Protein AF-A0A0X3PCH9-F1 (afdb_monomer_lite)

pLDDT: mean 76.96, std 12.87, range [32.94, 91.12]

Organism: Schistocephalus solidus (NCBI:txid70667)

Secondary structure (DSSP, 8-state):
-----S-HHHHHHHHHHHH-SSSHHHHHIIIIIHHHHHTTS-GGGS-HHHHHHHHHH-GGGGSHHHHHHHHHHHHHHHS-GGGPPP-SS-SS-PPP-EEEEEEE-TTT--EEEEEEETTTTEEEEEEE----TT-----SSS---------

Radius of gyration: 20.19 Å; chains: 1; bounding box: 47×34×58 Å

Sequence (151 aa):
DNLPVDSEEEVVAAISCWVGPGTKEVNERLKLHAPTMLKEVRWLQTSAQYRSGLAKSHEMFRSNDCARLLGEVEQWIKIEDEEKPPCPFNRRRRPPSTLFVFGMDRNSKKWSVLGFDRNLQAEEWIADMEDRGLASYSVVGGELSDIYAPL

Structure (mmCIF, N/CA/C/O backbone):
data_AF-A0A0X3PCH9-F1
#
_entry.id   AF-A0A0X3PCH9-F1
#
loop_
_atom_site.group_PDB
_atom_site.id
_atom_site.type_symbol
_atom_site.label_atom_id
_atom_site.label_alt_id
_atom_site.label_comp_id
_atom_site.label_asym_id
_atom_site.label_entity_id
_atom_site.label_seq_id
_atom_site.pdbx_PDB_ins_code
_atom_site.Cartn_x
_atom_site.Cartn_y
_atom_site.Cartn_z
_atom_site.occupancy
_atom_site.B_iso_or_equiv
_atom_site.auth_seq_id
_atom_site.auth_comp_id
_atom_site.auth_asym_id
_atom_site.auth_atom_id
_atom_site.pdbx_PDB_model_num
ATOM 1 N N . ASP A 1 1 ? -11.750 -2.689 -9.257 1.00 49.66 1 ASP A N 1
ATOM 2 C CA . ASP A 1 1 ? -11.450 -2.907 -7.830 1.00 49.66 1 ASP A CA 1
ATOM 3 C C . ASP A 1 1 ? -11.510 -4.351 -7.359 1.00 49.66 1 ASP A C 1
ATOM 5 O O . ASP A 1 1 ? -10.887 -4.635 -6.351 1.00 49.66 1 ASP A O 1
ATOM 9 N N . ASN A 1 2 ? -12.109 -5.283 -8.107 1.00 56.38 2 ASN A N 1
ATOM 10 C CA . ASN A 1 2 ? -12.108 -6.710 -7.753 1.00 56.38 2 ASN A CA 1
ATOM 11 C C . ASN A 1 2 ? -10.977 -7.475 -8.457 1.00 56.38 2 ASN A C 1
ATOM 13 O O . ASN A 1 2 ? -11.233 -8.491 -9.098 1.00 56.38 2 ASN A O 1
ATOM 17 N N . LEU A 1 3 ? -9.746 -6.948 -8.433 1.00 58.28 3 LEU A N 1
ATOM 18 C CA . LEU A 1 3 ? -8.614 -7.763 -8.881 1.00 58.28 3 LEU A CA 1
ATOM 19 C C . LEU A 1 3 ? -8.346 -8.802 -7.780 1.00 58.28 3 LEU A C 1
ATOM 21 O O . LEU A 1 3 ? -8.100 -8.384 -6.649 1.00 58.28 3 LEU A O 1
ATOM 25 N N . PRO A 1 4 ? -8.410 -10.112 -8.073 1.00 62.78 4 PRO A N 1
ATOM 26 C CA . PRO A 1 4 ? -8.038 -11.142 -7.115 1.00 62.78 4 PRO A CA 1
ATOM 27 C C . PRO A 1 4 ? -6.511 -11.150 -7.010 1.00 62.78 4 PRO A C 1
ATOM 29 O O . PRO A 1 4 ? -5.831 -11.796 -7.802 1.00 62.78 4 PRO A O 1
ATOM 32 N N . VAL A 1 5 ? -5.982 -10.332 -6.106 1.00 65.25 5 VAL A N 1
ATOM 33 C CA . VAL A 1 5 ? -4.558 -10.276 -5.765 1.00 65.25 5 VAL A CA 1
ATOM 34 C C . VAL A 1 5 ? -4.427 -10.508 -4.271 1.00 65.25 5 VAL A C 1
ATOM 36 O O . VAL A 1 5 ? -5.172 -9.918 -3.485 1.00 65.25 5 VAL A O 1
ATOM 39 N N . ASP A 1 6 ? -3.486 -11.361 -3.885 1.00 71.12 6 ASP A N 1
ATOM 40 C CA . ASP A 1 6 ? -3.307 -11.763 -2.490 1.00 71.12 6 ASP A CA 1
ATOM 41 C C . ASP A 1 6 ? -2.548 -10.688 -1.694 1.00 71.12 6 ASP A C 1
ATOM 43 O O . ASP A 1 6 ? -2.610 -10.640 -0.463 1.00 71.12 6 ASP A O 1
ATOM 47 N N . SER A 1 7 ? -1.846 -9.781 -2.388 1.00 79.31 7 SER A N 1
ATOM 48 C CA . SER A 1 7 ? -1.155 -8.644 -1.775 1.00 79.31 7 SER A CA 1
ATOM 49 C C . SER A 1 7 ? -0.877 -7.493 -2.751 1.00 79.31 7 SER A C 1
ATOM 51 O O . SER A 1 7 ? -0.881 -7.645 -3.972 1.00 79.31 7 SER A O 1
ATOM 53 N N . GLU A 1 8 ? -0.544 -6.320 -2.209 1.00 85.75 8 GLU A N 1
ATOM 54 C CA . GLU A 1 8 ? -0.064 -5.183 -3.011 1.00 85.75 8 GLU A CA 1
ATOM 55 C C . GLU A 1 8 ? 1.338 -5.429 -3.600 1.00 85.75 8 GLU A C 1
ATOM 57 O O . GLU A 1 8 ? 1.706 -4.817 -4.602 1.00 85.75 8 GLU A O 1
ATOM 62 N N . GLU A 1 9 ? 2.109 -6.370 -3.046 1.00 88.81 9 GLU A N 1
ATOM 63 C CA . GLU A 1 9 ? 3.386 -6.812 -3.622 1.00 88.81 9 GLU A CA 1
ATOM 64 C C . GLU A 1 9 ? 3.166 -7.553 -4.958 1.00 88.81 9 GLU A C 1
ATOM 66 O O . GLU A 1 9 ? 3.940 -7.381 -5.904 1.00 88.81 9 GLU A O 1
ATOM 71 N N . GLU A 1 10 ? 2.060 -8.293 -5.099 1.00 84.81 10 GLU A N 1
ATOM 72 C CA . GLU A 1 10 ? 1.666 -8.909 -6.374 1.00 84.81 10 GLU A CA 1
ATOM 73 C C . GLU A 1 10 ? 1.213 -7.880 -7.408 1.00 84.81 10 GLU A C 1
ATOM 75 O O . GLU A 1 10 ? 1.493 -8.035 -8.596 1.00 84.81 10 GLU A O 1
ATOM 80 N N . VAL A 1 11 ? 0.576 -6.787 -6.977 1.00 87.19 11 VAL A N 1
ATOM 81 C CA . VAL A 1 11 ? 0.235 -5.670 -7.872 1.00 87.19 11 VAL A CA 1
ATOM 82 C C . VAL A 1 11 ? 1.509 -5.074 -8.473 1.00 87.19 11 VAL A C 1
ATOM 84 O O . VAL A 1 11 ? 1.576 -4.843 -9.682 1.00 87.19 11 VAL A O 1
ATOM 87 N N . VAL A 1 12 ? 2.550 -4.876 -7.658 1.00 88.94 12 VAL A N 1
ATOM 88 C CA . VAL A 1 12 ? 3.856 -4.399 -8.139 1.00 88.94 12 VAL A CA 1
ATOM 89 C C . VAL A 1 12 ? 4.503 -5.414 -9.087 1.00 88.94 12 VAL A C 1
ATOM 91 O O . VAL A 1 12 ? 5.023 -5.023 -10.136 1.00 88.94 12 VAL A O 1
ATOM 94 N N . ALA A 1 13 ? 4.430 -6.709 -8.771 1.00 86.88 13 ALA A N 1
ATOM 95 C CA . ALA A 1 13 ? 4.928 -7.770 -9.645 1.00 86.88 13 ALA A CA 1
ATOM 96 C C . ALA A 1 13 ? 4.188 -7.810 -10.996 1.00 86.88 13 ALA A C 1
ATOM 98 O O . ALA A 1 13 ? 4.819 -7.963 -12.042 1.00 86.88 13 ALA A O 1
ATOM 99 N N . ALA A 1 14 ? 2.872 -7.599 -11.000 1.00 87.62 14 ALA A N 1
ATOM 100 C CA . ALA A 1 14 ? 2.062 -7.540 -12.211 1.00 87.62 14 ALA A CA 1
ATOM 101 C C . ALA A 1 14 ? 2.414 -6.322 -13.078 1.00 87.62 14 ALA A C 1
ATOM 103 O O . ALA A 1 14 ? 2.564 -6.460 -14.294 1.00 87.62 14 ALA A O 1
ATOM 104 N N . ILE A 1 15 ? 2.617 -5.147 -12.464 1.00 87.94 15 ILE A N 1
ATOM 105 C CA . ILE A 1 15 ? 3.105 -3.945 -13.163 1.00 87.94 15 ILE A CA 1
ATOM 106 C C . ILE A 1 15 ? 4.470 -4.232 -13.799 1.00 87.94 15 ILE A C 1
ATOM 108 O O . ILE A 1 15 ? 4.670 -3.944 -14.978 1.00 87.94 15 ILE A O 1
ATOM 112 N N . SER A 1 16 ? 5.387 -4.847 -13.050 1.00 85.25 16 SER A N 1
ATOM 113 C CA . SER A 1 16 ? 6.705 -5.248 -13.550 1.00 85.25 16 SER A CA 1
ATOM 114 C C . SER A 1 16 ? 6.612 -6.193 -14.756 1.00 85.25 16 SER A C 1
ATOM 116 O O . SER A 1 16 ? 7.217 -5.934 -15.799 1.00 85.25 16 SER A O 1
ATOM 118 N N . CYS A 1 17 ? 5.788 -7.239 -14.661 1.00 84.94 17 CYS A N 1
ATOM 119 C CA . CYS A 1 17 ? 5.569 -8.181 -15.759 1.00 84.94 17 CYS A CA 1
ATOM 120 C C . CYS A 1 17 ? 4.968 -7.497 -16.996 1.00 84.94 17 CYS A C 1
ATOM 122 O O . CYS A 1 17 ? 5.359 -7.806 -18.120 1.00 84.94 17 CYS A O 1
ATOM 124 N N . TRP A 1 18 ? 4.044 -6.549 -16.801 1.00 85.81 18 TRP A N 1
ATOM 125 C CA . TRP A 1 18 ? 3.410 -5.792 -17.884 1.00 85.81 18 TRP A CA 1
ATOM 126 C C . TRP A 1 18 ? 4.378 -4.852 -18.615 1.00 85.81 18 TRP A C 1
ATOM 128 O O . TRP A 1 18 ? 4.285 -4.686 -19.840 1.00 85.81 18 TRP A O 1
ATOM 138 N N . VAL A 1 19 ? 5.311 -4.243 -17.875 1.00 83.69 19 VAL A N 1
ATOM 139 C CA . VAL A 1 19 ? 6.389 -3.436 -18.458 1.00 83.69 19 VAL A CA 1
ATOM 140 C C . VAL A 1 19 ? 7.243 -4.303 -19.384 1.00 83.69 19 VAL A C 1
ATOM 142 O O . VAL A 1 19 ? 7.519 -3.875 -20.503 1.00 83.69 19 VAL A O 1
ATOM 145 N N . GLY A 1 20 ? 7.560 -5.535 -18.970 1.00 73.44 20 GLY A N 1
ATOM 146 C CA . GLY A 1 20 ? 8.249 -6.535 -19.789 1.00 73.44 20 GLY A CA 1
ATOM 147 C C . GLY A 1 20 ? 9.729 -6.215 -20.073 1.00 73.44 20 GLY A C 1
ATOM 148 O O . GLY A 1 20 ? 10.226 -5.151 -19.701 1.00 73.44 20 GLY A O 1
ATOM 149 N N . PRO A 1 21 ? 10.473 -7.133 -20.719 1.00 67.94 21 PRO A N 1
ATOM 150 C CA . PRO A 1 21 ? 11.890 -6.944 -21.041 1.00 67.94 21 PRO A CA 1
ATOM 151 C C . PRO A 1 21 ? 12.133 -6.054 -22.283 1.00 67.94 21 PRO A C 1
ATOM 153 O O . PRO A 1 21 ? 11.362 -6.051 -23.239 1.00 67.94 21 PRO A O 1
ATOM 156 N N . GLY A 1 22 ? 13.242 -5.304 -22.255 1.00 62.78 22 GLY A N 1
ATOM 157 C CA . GLY A 1 22 ? 13.553 -4.089 -23.032 1.00 62.78 22 GLY A CA 1
ATOM 158 C C . GLY A 1 22 ? 13.420 -4.093 -24.562 1.00 62.78 22 GLY A C 1
ATOM 159 O O . GLY A 1 22 ? 14.418 -4.144 -25.279 1.00 62.78 22 GLY A O 1
ATOM 160 N N . THR A 1 23 ? 12.206 -3.860 -25.064 1.00 65.44 23 THR A N 1
ATOM 161 C CA . THR A 1 23 ? 11.943 -3.344 -26.423 1.00 65.44 23 THR A CA 1
ATOM 162 C C . THR A 1 23 ? 11.707 -1.820 -26.423 1.00 65.44 23 THR A C 1
ATOM 164 O O . THR A 1 23 ? 11.705 -1.162 -25.380 1.00 65.44 23 THR A O 1
ATOM 167 N N . LYS A 1 24 ? 11.501 -1.213 -27.602 1.00 62.78 24 LYS A N 1
ATOM 168 C CA . LYS A 1 24 ? 11.208 0.229 -27.728 1.00 62.78 24 LYS A CA 1
ATOM 169 C C . LYS A 1 24 ? 9.893 0.620 -27.027 1.00 62.78 24 LYS A C 1
ATOM 171 O O . LYS A 1 24 ? 9.853 1.650 -26.363 1.00 62.78 24 LYS A O 1
ATOM 176 N N . GLU A 1 25 ? 8.872 -0.235 -27.107 1.00 62.66 25 GLU A N 1
ATOM 177 C CA . GLU A 1 25 ? 7.581 -0.079 -26.414 1.00 62.66 25 GLU A CA 1
ATOM 178 C C . GLU A 1 25 ? 7.712 -0.244 -24.893 1.00 62.66 25 GLU A C 1
ATOM 180 O O . GLU A 1 25 ? 7.093 0.497 -24.131 1.00 62.66 25 GLU A O 1
ATOM 185 N N . VAL A 1 26 ? 8.576 -1.159 -24.434 1.00 65.69 26 VAL A N 1
ATOM 186 C CA . VAL A 1 26 ? 8.918 -1.290 -23.007 1.00 65.69 26 VAL A CA 1
ATOM 187 C C . VAL A 1 26 ? 9.491 0.011 -22.459 1.00 65.69 26 VAL A C 1
ATOM 189 O O . VAL A 1 26 ? 9.190 0.390 -21.333 1.00 65.69 26 VAL A O 1
ATOM 192 N N . ASN A 1 27 ? 10.26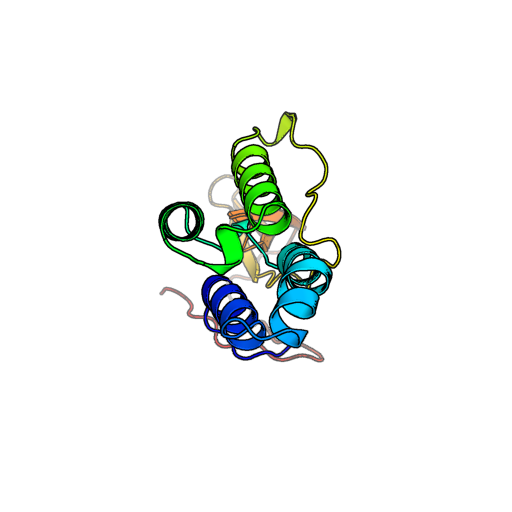5 0.745 -23.258 1.00 72.00 27 ASN A N 1
ATOM 193 C CA . ASN A 1 27 ? 10.850 2.014 -22.836 1.00 72.00 27 ASN A CA 1
ATOM 194 C C . ASN A 1 27 ? 9.778 3.096 -22.587 1.00 72.00 27 ASN A C 1
ATOM 196 O O . ASN A 1 27 ? 9.927 3.897 -21.669 1.00 72.00 27 ASN A O 1
ATOM 200 N N . GLU A 1 28 ? 8.677 3.105 -23.349 1.00 78.88 28 GLU A N 1
ATOM 201 C CA . GLU A 1 28 ? 7.536 4.003 -23.103 1.00 78.88 28 GLU A CA 1
ATOM 202 C C . GLU A 1 28 ? 6.706 3.559 -21.895 1.00 78.88 28 GLU A C 1
ATOM 204 O O . GLU A 1 28 ? 6.409 4.376 -21.019 1.00 78.88 28 GLU A O 1
ATOM 209 N N . ARG A 1 29 ? 6.393 2.259 -21.789 1.00 81.31 29 ARG A N 1
ATOM 210 C CA . ARG A 1 29 ? 5.690 1.690 -20.626 1.00 81.31 29 ARG A CA 1
ATOM 211 C C . ARG A 1 29 ? 6.442 1.956 -19.326 1.00 81.31 29 ARG A C 1
ATOM 213 O O . ARG A 1 29 ? 5.838 2.412 -18.359 1.00 81.31 29 ARG A O 1
ATOM 220 N N . LEU A 1 30 ? 7.755 1.741 -19.329 1.00 82.50 30 LEU A N 1
ATOM 221 C CA . LEU A 1 30 ? 8.638 1.970 -18.190 1.00 82.50 30 LEU A CA 1
ATOM 222 C C . LEU A 1 30 ? 8.757 3.455 -17.825 1.00 82.50 30 LEU A C 1
ATOM 224 O O . LEU A 1 30 ? 8.781 3.782 -16.644 1.00 82.50 30 LEU A O 1
ATOM 228 N N . LYS A 1 31 ? 8.843 4.361 -18.807 1.00 81.25 31 LYS A N 1
ATOM 229 C CA . LYS A 1 31 ? 9.048 5.795 -18.537 1.00 81.25 31 LYS A CA 1
ATOM 230 C C . LYS A 1 31 ? 7.768 6.536 -18.174 1.00 81.25 31 LYS A C 1
ATOM 232 O O . LYS A 1 31 ? 7.785 7.364 -17.272 1.00 81.25 31 LYS A O 1
ATOM 237 N N . LEU A 1 32 ? 6.672 6.278 -18.884 1.00 81.75 32 LEU A N 1
ATOM 238 C CA . LEU A 1 32 ? 5.451 7.076 -18.765 1.00 81.75 32 LEU A CA 1
ATOM 239 C C . LEU A 1 32 ? 4.415 6.416 -17.850 1.00 81.75 32 LEU A C 1
ATOM 241 O O . LEU A 1 32 ? 3.810 7.067 -16.993 1.00 81.75 32 LEU A O 1
ATOM 245 N N . HIS A 1 33 ? 4.200 5.115 -18.035 1.00 86.12 33 HIS A N 1
ATOM 246 C CA . HIS A 1 33 ? 3.074 4.420 -17.419 1.00 86.12 33 HIS A CA 1
ATOM 247 C C . HIS A 1 33 ? 3.430 3.809 -16.066 1.00 86.12 33 HIS A C 1
ATOM 249 O O . HIS A 1 33 ? 2.664 3.984 -15.121 1.00 86.12 33 HIS A O 1
ATOM 255 N N . ALA A 1 34 ? 4.599 3.179 -15.931 1.00 87.94 34 ALA A N 1
ATOM 256 C CA . ALA A 1 34 ? 4.999 2.517 -14.692 1.00 87.94 34 ALA A CA 1
ATOM 257 C C . ALA A 1 34 ? 5.034 3.474 -13.483 1.00 87.94 34 ALA A C 1
ATOM 259 O O . ALA A 1 34 ? 4.363 3.168 -12.497 1.00 87.94 34 ALA A O 1
ATOM 260 N N . PRO A 1 35 ? 5.658 4.674 -13.536 1.00 87.31 35 PRO A N 1
ATOM 261 C CA . PRO A 1 35 ? 5.628 5.604 -12.405 1.00 87.31 35 PRO A CA 1
ATOM 262 C C . PRO A 1 35 ? 4.207 6.056 -12.054 1.00 87.31 35 PRO A C 1
ATOM 264 O O . PRO A 1 35 ? 3.894 6.281 -10.890 1.00 87.31 35 PRO A O 1
ATOM 267 N N . THR A 1 36 ? 3.333 6.181 -13.054 1.00 87.44 36 THR A N 1
ATOM 268 C CA . THR A 1 36 ? 1.932 6.570 -12.854 1.00 87.44 36 THR A CA 1
ATOM 269 C C . THR A 1 36 ? 1.137 5.453 -12.177 1.00 87.44 36 THR A C 1
ATOM 271 O O . THR A 1 36 ? 0.411 5.722 -11.228 1.00 87.44 36 THR A O 1
ATOM 274 N N . MET A 1 37 ? 1.310 4.199 -12.603 1.00 88.31 37 MET A N 1
ATOM 275 C CA . MET A 1 37 ? 0.658 3.035 -11.990 1.00 88.31 37 MET A CA 1
ATOM 276 C C . MET A 1 37 ? 1.164 2.782 -10.565 1.00 88.31 37 MET A C 1
ATOM 278 O O . MET A 1 37 ? 0.372 2.496 -9.673 1.00 88.31 37 MET A O 1
ATOM 282 N N . LEU A 1 38 ? 2.465 2.969 -10.321 1.00 88.88 38 LEU A N 1
ATOM 283 C CA . LEU A 1 38 ? 3.076 2.838 -8.995 1.00 88.88 38 LEU A CA 1
ATOM 284 C C . LEU A 1 38 ? 2.556 3.878 -7.988 1.00 88.88 38 LEU A C 1
ATOM 286 O O . LEU A 1 38 ? 2.597 3.628 -6.786 1.00 88.88 38 LEU A O 1
ATOM 290 N N . LYS A 1 39 ? 2.016 5.020 -8.438 1.00 87.75 39 LYS A N 1
ATOM 291 C CA . LYS A 1 39 ? 1.332 5.975 -7.544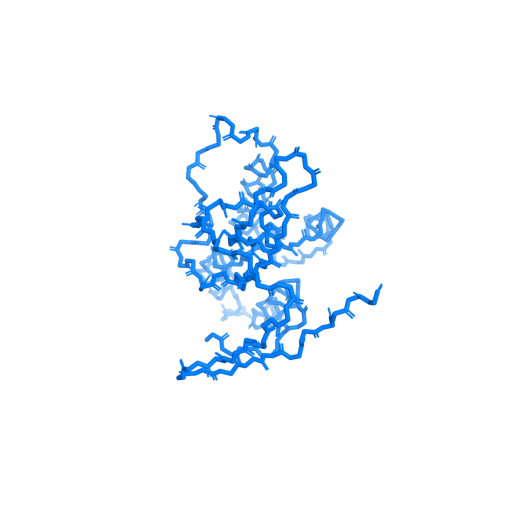 1.00 87.75 39 LYS A CA 1
ATOM 292 C C . LYS A 1 39 ? -0.002 5.460 -7.020 1.00 87.75 39 LYS A C 1
ATOM 294 O O . LYS A 1 39 ? -0.493 6.026 -6.054 1.00 87.75 39 LYS A O 1
ATOM 299 N N . GLU A 1 40 ? -0.586 4.434 -7.628 1.00 85.94 40 GLU A N 1
ATOM 300 C CA . GLU A 1 40 ? -1.853 3.835 -7.188 1.00 85.94 40 GLU A CA 1
ATOM 301 C C . GLU A 1 40 ? -1.643 2.589 -6.306 1.00 85.94 40 GLU A C 1
ATOM 303 O O . GLU A 1 40 ? -2.615 2.023 -5.811 1.00 85.94 40 GLU A O 1
ATOM 308 N N . VAL A 1 41 ? -0.390 2.151 -6.118 1.00 86.56 41 VAL A N 1
ATOM 309 C CA . VAL A 1 41 ? -0.031 1.025 -5.242 1.00 86.56 41 VAL A CA 1
ATOM 310 C C . VAL A 1 41 ? -0.111 1.451 -3.782 1.00 86.56 41 VAL A C 1
ATOM 312 O O . VAL A 1 41 ? 0.463 2.474 -3.384 1.00 86.56 41 VAL A O 1
ATOM 315 N N . ARG A 1 42 ? -0.742 0.616 -2.948 1.00 83.12 42 ARG A N 1
ATOM 316 C CA . ARG A 1 42 ? -0.858 0.869 -1.512 1.00 83.12 42 ARG A CA 1
ATOM 317 C C . ARG A 1 42 ? 0.417 0.479 -0.778 1.00 83.12 42 ARG A C 1
ATOM 319 O O . ARG A 1 42 ? 0.478 -0.519 -0.072 1.00 83.12 42 ARG A O 1
ATOM 326 N N . TRP A 1 43 ? 1.433 1.328 -0.886 1.00 86.81 43 TRP A N 1
ATOM 327 C CA . TRP A 1 43 ? 2.763 1.065 -0.329 1.00 86.81 43 TRP A CA 1
ATOM 328 C C . TRP A 1 43 ? 2.806 0.793 1.180 1.00 86.81 43 TRP A C 1
ATOM 330 O O . TRP A 1 43 ? 3.677 0.048 1.622 1.00 86.81 43 TRP A O 1
ATOM 340 N N . LEU A 1 44 ? 1.854 1.311 1.964 1.00 83.38 44 LEU A N 1
ATOM 341 C CA . LEU A 1 44 ? 1.723 0.979 3.391 1.00 83.38 44 LEU A CA 1
ATOM 342 C C . LEU A 1 44 ? 1.406 -0.505 3.650 1.00 83.38 44 LEU A C 1
ATOM 344 O O . LEU A 1 44 ? 1.716 -1.007 4.721 1.00 83.38 44 LEU A O 1
ATOM 348 N N . GLN A 1 45 ? 0.834 -1.212 2.673 1.00 80.50 45 GLN A N 1
ATOM 349 C CA . GLN A 1 45 ? 0.515 -2.643 2.759 1.00 80.50 45 GLN A CA 1
ATOM 350 C C . GLN A 1 45 ? 1.638 -3.542 2.225 1.00 80.50 45 GLN A C 1
ATOM 352 O O . GLN A 1 45 ? 1.488 -4.759 2.182 1.00 80.50 45 GLN A O 1
ATOM 357 N N . THR A 1 46 ? 2.759 -2.959 1.798 1.00 87.12 46 THR A N 1
ATOM 358 C CA . THR A 1 46 ? 3.952 -3.718 1.400 1.00 87.12 46 THR A CA 1
ATOM 359 C C . THR A 1 46 ? 4.897 -3.866 2.587 1.00 87.12 46 THR A C 1
ATOM 361 O O . THR A 1 46 ? 4.923 -3.024 3.491 1.00 87.12 46 THR A O 1
ATOM 364 N N . SER A 1 47 ? 5.723 -4.907 2.588 1.00 87.69 47 SER A N 1
ATOM 365 C CA . SER A 1 47 ? 6.747 -5.079 3.615 1.00 87.69 47 SER A CA 1
ATOM 366 C C . SER A 1 47 ? 7.976 -4.196 3.353 1.00 87.69 47 SER A C 1
ATOM 368 O O . SER A 1 47 ? 8.357 -3.913 2.214 1.00 87.69 47 SER A O 1
ATOM 370 N N . ALA A 1 48 ? 8.659 -3.773 4.422 1.00 88.31 48 ALA A N 1
ATOM 371 C CA . ALA A 1 48 ? 9.916 -3.025 4.301 1.00 88.31 48 ALA A CA 1
ATOM 372 C C . ALA A 1 48 ? 11.022 -3.851 3.615 1.00 88.31 48 ALA A C 1
ATOM 374 O O . ALA A 1 48 ? 11.844 -3.311 2.872 1.00 88.31 48 ALA A O 1
ATOM 375 N N . GLN A 1 49 ? 11.028 -5.171 3.834 1.00 88.50 49 GLN A N 1
ATOM 376 C CA . GLN A 1 49 ? 11.960 -6.086 3.176 1.00 88.50 49 GLN A CA 1
ATOM 377 C C . GLN A 1 49 ? 11.732 -6.114 1.663 1.00 88.50 49 GLN A C 1
ATOM 379 O O . GLN A 1 49 ? 12.697 -5.987 0.908 1.00 88.50 49 GLN A O 1
ATOM 384 N N . TYR A 1 50 ? 10.472 -6.199 1.224 1.00 88.81 50 TYR A N 1
ATOM 385 C CA . TYR A 1 50 ? 10.115 -6.168 -0.191 1.00 88.81 50 TYR A CA 1
ATOM 386 C C . TYR A 1 50 ? 10.551 -4.862 -0.855 1.00 88.81 50 TYR A C 1
ATOM 388 O O . TYR A 1 50 ? 11.273 -4.889 -1.853 1.00 88.81 50 TYR A O 1
ATOM 396 N N . ARG A 1 51 ? 10.220 -3.709 -0.257 1.00 91.12 51 ARG A N 1
ATOM 397 C CA . ARG A 1 51 ? 10.636 -2.393 -0.776 1.00 91.12 51 ARG A CA 1
ATOM 398 C C . ARG A 1 51 ? 12.158 -2.246 -0.854 1.00 91.12 51 ARG A C 1
ATOM 400 O O . ARG A 1 51 ? 12.681 -1.785 -1.868 1.00 91.12 51 ARG A O 1
ATOM 407 N N . SER A 1 52 ? 12.891 -2.706 0.165 1.00 87.12 52 SER A N 1
ATOM 408 C CA . SER A 1 52 ? 14.361 -2.732 0.131 1.00 87.12 52 SER A CA 1
ATOM 409 C C . SER A 1 52 ? 14.902 -3.645 -0.977 1.00 87.12 52 SER A C 1
ATOM 411 O O . SER A 1 52 ? 15.906 -3.316 -1.609 1.00 87.12 52 SER A O 1
ATOM 413 N N . GLY A 1 53 ? 14.236 -4.775 -1.230 1.00 89.25 53 GLY A N 1
ATOM 414 C CA . GLY A 1 53 ? 14.549 -5.688 -2.328 1.00 89.25 53 GLY A CA 1
ATOM 415 C C . GLY A 1 53 ? 14.373 -5.030 -3.695 1.00 89.25 53 GLY A C 1
ATOM 416 O O . GLY A 1 53 ? 15.311 -5.035 -4.493 1.00 89.25 53 GLY A O 1
ATOM 417 N N . LEU A 1 54 ? 13.226 -4.383 -3.932 1.00 88.38 54 LEU A N 1
ATOM 418 C CA . LEU A 1 54 ? 12.933 -3.669 -5.180 1.00 88.38 54 LEU A CA 1
ATOM 419 C C . LEU A 1 54 ? 14.026 -2.658 -5.536 1.00 88.38 54 LEU A C 1
ATOM 421 O O . LEU A 1 54 ? 14.519 -2.658 -6.663 1.00 88.38 54 LEU A O 1
ATOM 425 N N . ALA A 1 55 ? 14.448 -1.850 -4.561 1.00 82.56 55 ALA A N 1
ATOM 426 C CA . ALA A 1 55 ? 15.484 -0.840 -4.757 1.00 82.56 55 ALA A CA 1
ATOM 427 C C . ALA A 1 55 ? 16.854 -1.436 -5.135 1.00 82.56 55 ALA A C 1
ATOM 429 O O . ALA A 1 55 ? 17.646 -0.781 -5.811 1.00 82.56 55 ALA A O 1
ATOM 430 N N . LYS A 1 56 ? 17.159 -2.663 -4.691 1.00 81.56 56 LYS A N 1
ATOM 431 C CA . LYS A 1 56 ? 18.481 -3.287 -4.867 1.00 81.56 56 LYS A CA 1
ATOM 432 C C . LYS A 1 56 ? 18.596 -4.119 -6.139 1.00 81.56 56 LYS A C 1
ATOM 434 O O . LYS A 1 56 ? 19.652 -4.110 -6.769 1.00 81.56 56 LYS A O 1
ATOM 439 N N . SER A 1 57 ? 17.561 -4.878 -6.494 1.00 76.25 57 SER A N 1
ATOM 440 C CA . SER A 1 57 ? 17.686 -5.951 -7.491 1.00 76.25 57 SER A CA 1
ATOM 441 C C . SER A 1 57 ? 16.767 -5.817 -8.702 1.00 76.25 57 SER A C 1
ATOM 443 O O . SER A 1 57 ? 17.032 -6.459 -9.716 1.00 76.25 57 SER A O 1
ATOM 445 N N . HIS A 1 58 ? 15.721 -4.990 -8.646 1.00 79.00 58 HIS A N 1
ATOM 446 C CA . HIS A 1 58 ? 14.661 -5.034 -9.647 1.00 79.00 58 HIS A CA 1
ATOM 447 C C . HIS A 1 58 ? 14.892 -4.047 -10.810 1.00 79.00 58 HIS A C 1
ATOM 449 O O . HIS A 1 58 ? 15.001 -2.839 -10.613 1.00 79.00 58 HIS A O 1
ATOM 455 N N . GLU A 1 59 ? 14.884 -4.538 -12.056 1.00 79.94 59 GLU A N 1
ATOM 456 C CA . GLU A 1 59 ? 15.235 -3.753 -13.257 1.00 79.94 59 GLU A CA 1
ATOM 457 C C . GLU A 1 59 ? 14.356 -2.512 -13.481 1.00 79.94 59 GLU A C 1
ATOM 459 O O . GLU A 1 59 ? 14.879 -1.438 -13.771 1.00 79.94 59 GLU A O 1
ATOM 464 N N . MET A 1 60 ? 13.040 -2.614 -13.262 1.00 81.56 60 MET A N 1
ATOM 465 C CA . MET A 1 60 ? 12.108 -1.471 -13.310 1.00 81.56 60 MET A CA 1
ATOM 466 C C . MET A 1 60 ? 12.538 -0.305 -12.398 1.00 81.56 60 MET A C 1
ATOM 468 O O . MET A 1 60 ? 12.432 0.865 -12.776 1.00 81.56 60 MET A O 1
ATOM 472 N N . PHE A 1 61 ? 13.090 -0.626 -11.224 1.00 81.31 61 PHE A N 1
ATOM 473 C CA . PHE A 1 61 ? 13.557 0.332 -10.220 1.00 81.31 61 PHE A CA 1
ATOM 474 C C . PHE A 1 61 ? 15.029 0.729 -10.404 1.00 81.31 61 PHE A C 1
ATOM 476 O O . PHE A 1 61 ? 15.549 1.511 -9.619 1.00 81.31 61 PHE A O 1
ATOM 483 N N . ARG A 1 62 ? 15.700 0.266 -11.470 1.00 74.25 62 ARG A N 1
ATOM 484 C CA . ARG A 1 62 ? 16.955 0.881 -11.940 1.00 74.25 62 ARG A CA 1
ATOM 485 C C . ARG A 1 62 ? 16.706 2.170 -12.729 1.00 74.25 62 ARG A C 1
ATOM 487 O O . ARG A 1 62 ? 17.635 2.946 -12.938 1.00 74.25 62 ARG A O 1
ATOM 494 N N . SER A 1 63 ? 15.470 2.394 -13.187 1.00 66.06 63 SER A N 1
ATOM 495 C CA . SER A 1 63 ? 15.062 3.625 -13.872 1.00 66.06 63 SER A CA 1
ATOM 496 C C . SER A 1 63 ? 14.842 4.773 -12.877 1.00 66.06 63 SER A C 1
ATOM 498 O O . SER A 1 63 ? 14.368 4.554 -11.764 1.00 66.06 63 SER A O 1
ATOM 500 N N . ASN A 1 64 ? 15.168 6.005 -13.282 1.00 71.88 64 ASN A N 1
ATOM 501 C CA . ASN A 1 64 ? 15.183 7.166 -12.385 1.00 71.88 64 ASN A CA 1
ATOM 502 C C . ASN A 1 64 ? 13.813 7.442 -11.726 1.00 71.88 64 ASN A C 1
ATOM 504 O O . ASN A 1 64 ? 13.733 7.487 -10.504 1.00 71.88 64 ASN A O 1
ATOM 508 N N . ASP A 1 65 ? 12.720 7.558 -12.488 1.00 84.12 65 ASP A N 1
ATOM 509 C CA . ASP A 1 65 ? 11.425 7.960 -11.910 1.00 84.12 65 ASP A CA 1
ATOM 510 C C . ASP A 1 65 ? 10.780 6.896 -11.009 1.00 84.12 65 ASP A C 1
ATOM 512 O O . ASP A 1 65 ? 10.179 7.246 -9.993 1.00 84.12 65 ASP A O 1
ATOM 516 N N . CYS A 1 66 ? 10.929 5.604 -11.328 1.00 87.12 66 CYS A N 1
ATOM 517 C CA . CYS A 1 66 ? 10.447 4.525 -10.457 1.00 87.12 66 CYS A CA 1
ATOM 518 C C . CYS A 1 66 ? 11.290 4.424 -9.175 1.00 87.12 66 CYS A C 1
ATOM 520 O O . CYS A 1 66 ? 10.732 4.260 -8.089 1.00 87.12 66 CYS A O 1
ATOM 522 N N . ALA A 1 67 ? 12.618 4.566 -9.282 1.00 87.69 67 ALA A N 1
ATOM 523 C CA . ALA A 1 67 ? 13.515 4.604 -8.126 1.00 87.69 67 ALA A CA 1
ATOM 524 C C . ALA A 1 67 ? 13.217 5.805 -7.218 1.00 87.69 67 ALA A C 1
ATOM 526 O O . ALA A 1 67 ? 13.134 5.662 -5.999 1.00 87.69 67 ALA A O 1
ATOM 527 N N . ARG A 1 68 ? 13.010 6.982 -7.821 1.00 88.38 68 ARG A N 1
ATOM 528 C CA . ARG A 1 68 ? 12.662 8.216 -7.117 1.00 88.38 68 ARG A CA 1
ATOM 529 C C . ARG A 1 68 ? 11.341 8.075 -6.370 1.00 88.38 68 ARG A C 1
ATOM 531 O O . ARG A 1 68 ? 11.294 8.407 -5.192 1.00 88.38 68 ARG A O 1
ATOM 538 N N . LEU A 1 69 ? 10.310 7.521 -7.012 1.00 89.56 69 LEU A N 1
ATOM 539 C CA . LEU A 1 69 ? 9.024 7.257 -6.363 1.00 89.56 69 LEU A CA 1
ATOM 540 C C . LEU A 1 69 ? 9.180 6.321 -5.160 1.00 89.56 69 LEU A C 1
ATOM 542 O O . LEU A 1 69 ? 8.635 6.604 -4.099 1.00 89.56 69 LEU A O 1
ATOM 546 N N . LEU A 1 70 ? 9.942 5.232 -5.296 1.00 89.81 70 LEU A N 1
ATOM 547 C CA . LEU A 1 70 ? 10.177 4.308 -4.184 1.00 89.81 70 LEU A CA 1
ATOM 548 C C . LEU A 1 70 ? 10.933 4.985 -3.026 1.00 89.81 70 LEU A C 1
ATOM 550 O O . LEU A 1 70 ? 10.630 4.733 -1.862 1.00 89.81 70 LEU A O 1
ATOM 554 N N . GLY A 1 71 ? 11.873 5.883 -3.336 1.00 89.50 71 GLY A N 1
ATOM 555 C CA . GLY A 1 71 ? 12.553 6.718 -2.344 1.00 89.50 71 GLY A CA 1
ATOM 556 C C . GLY A 1 71 ? 11.606 7.677 -1.615 1.00 89.50 71 GLY A C 1
ATOM 557 O O . GLY A 1 71 ? 11.642 7.748 -0.388 1.00 89.50 71 GLY A O 1
ATOM 558 N N . GLU A 1 72 ? 10.727 8.364 -2.349 1.00 89.62 72 GLU A N 1
ATOM 559 C CA . GLU A 1 72 ? 9.688 9.242 -1.787 1.00 89.62 72 GLU A CA 1
ATOM 560 C C . GLU A 1 72 ? 8.725 8.459 -0.877 1.00 89.62 72 GLU A C 1
ATOM 562 O O . GLU A 1 72 ? 8.380 8.925 0.207 1.00 89.62 72 GLU A O 1
ATOM 567 N N . VAL A 1 73 ? 8.339 7.243 -1.279 1.00 89.69 73 VAL A N 1
ATOM 568 C CA . VAL A 1 73 ? 7.516 6.322 -0.478 1.00 89.69 73 VAL A CA 1
ATOM 569 C C . VAL A 1 73 ? 8.207 5.961 0.835 1.00 89.69 73 VAL A C 1
ATOM 571 O O . VAL A 1 73 ? 7.621 6.124 1.902 1.00 89.69 73 VAL A O 1
ATOM 574 N N . GLU A 1 74 ? 9.452 5.489 0.773 1.00 89.31 74 GLU A N 1
ATOM 575 C CA . GLU A 1 74 ? 10.232 5.106 1.955 1.00 89.31 74 GLU A CA 1
ATOM 576 C C . GLU A 1 74 ? 10.434 6.274 2.924 1.00 89.31 74 GLU A C 1
ATOM 578 O O . GLU A 1 74 ? 10.349 6.093 4.137 1.00 89.31 74 GLU A O 1
ATOM 583 N N . GLN A 1 75 ? 10.693 7.474 2.401 1.00 89.44 75 GLN A N 1
ATOM 584 C CA . GLN A 1 75 ? 10.812 8.677 3.219 1.00 89.44 75 GLN A CA 1
ATOM 585 C C . GLN A 1 75 ? 9.483 9.025 3.879 1.00 89.44 75 GLN A C 1
ATOM 587 O O . GLN A 1 75 ? 9.448 9.214 5.088 1.00 89.44 75 GLN A O 1
ATOM 592 N N . TRP A 1 76 ? 8.390 9.045 3.115 1.00 89.44 76 TRP A N 1
ATOM 593 C CA . TRP A 1 76 ? 7.069 9.382 3.634 1.00 89.44 76 TRP A CA 1
ATOM 594 C C . TRP A 1 76 ? 6.587 8.407 4.713 1.00 89.44 76 TRP A C 1
ATOM 596 O O . TRP A 1 76 ? 6.015 8.832 5.713 1.00 89.44 76 TRP A O 1
ATOM 606 N N . ILE A 1 77 ? 6.849 7.104 4.548 1.00 86.88 77 ILE A N 1
ATOM 607 C CA . ILE A 1 77 ? 6.495 6.074 5.541 1.00 86.88 77 ILE A CA 1
ATOM 608 C C . ILE A 1 77 ? 7.203 6.315 6.882 1.00 86.88 77 ILE A C 1
ATOM 610 O O . ILE A 1 77 ? 6.635 5.995 7.922 1.00 86.88 77 ILE A O 1
ATOM 614 N N . LYS A 1 78 ? 8.415 6.884 6.864 1.00 87.50 78 LYS A N 1
ATOM 615 C CA . LYS A 1 78 ? 9.219 7.158 8.066 1.00 87.50 78 LYS A CA 1
ATOM 616 C C . LYS A 1 78 ? 8.836 8.444 8.796 1.00 87.50 78 LYS A C 1
ATOM 618 O O . LYS A 1 78 ? 9.292 8.623 9.919 1.00 87.50 78 LYS A O 1
ATOM 623 N N . ILE A 1 79 ? 8.073 9.338 8.166 1.00 86.12 79 ILE A N 1
ATOM 624 C CA . ILE A 1 79 ? 7.610 10.570 8.815 1.00 86.12 79 ILE A CA 1
ATOM 625 C C . ILE A 1 79 ? 6.586 10.193 9.888 1.00 86.12 79 ILE A C 1
ATOM 627 O O . ILE A 1 79 ? 5.682 9.391 9.629 1.00 86.12 79 ILE A O 1
ATOM 631 N N . GLU A 1 80 ? 6.746 10.773 11.076 1.00 81.38 80 GLU A N 1
ATOM 632 C CA . GLU A 1 80 ? 5.805 10.622 12.184 1.00 81.38 80 GLU A CA 1
ATOM 633 C C . GLU A 1 80 ? 4.429 11.178 11.808 1.00 81.38 80 GLU A C 1
ATOM 635 O O . GLU A 1 80 ? 4.316 12.145 11.053 1.00 81.38 80 GLU A O 1
ATOM 640 N N . ASP A 1 81 ? 3.366 10.565 12.323 1.00 77.06 81 ASP A N 1
ATOM 641 C CA . ASP A 1 81 ? 2.008 10.870 11.867 1.00 77.06 81 ASP A CA 1
ATOM 642 C C . ASP A 1 81 ? 1.583 12.326 12.137 1.00 77.06 81 ASP A C 1
ATOM 644 O O . ASP A 1 81 ? 0.812 12.879 11.353 1.00 77.06 81 ASP A O 1
ATOM 648 N N . GLU A 1 82 ? 2.136 12.977 13.168 1.00 76.62 82 GLU A N 1
ATOM 649 C CA . GLU A 1 82 ? 1.858 14.385 13.505 1.00 76.62 82 GLU A CA 1
ATOM 650 C C . GLU A 1 82 ? 2.358 15.378 12.440 1.00 76.62 82 GLU A C 1
ATOM 652 O O . GLU A 1 82 ? 1.749 16.427 12.229 1.00 76.62 82 GLU A O 1
ATOM 657 N N . GLU A 1 83 ? 3.434 15.038 11.727 1.00 80.00 83 GLU A N 1
ATOM 658 C CA . GLU A 1 83 ? 4.063 15.895 10.712 1.00 8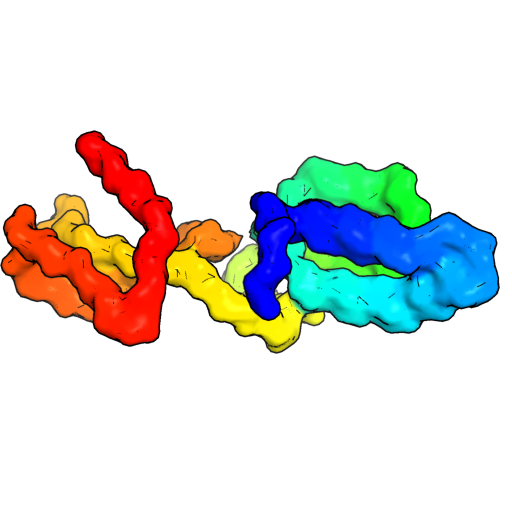0.00 83 GLU A CA 1
ATOM 659 C C . GLU A 1 83 ? 3.841 15.378 9.284 1.00 80.00 83 GLU A C 1
ATOM 661 O O . GLU A 1 83 ? 4.411 15.891 8.314 1.00 80.00 83 GLU A O 1
ATOM 666 N N . LYS A 1 84 ? 3.024 14.332 9.127 1.00 79.00 84 LYS A N 1
ATOM 667 C CA . LYS A 1 84 ? 2.930 13.599 7.870 1.00 79.00 84 LYS A CA 1
ATOM 668 C C . LYS A 1 84 ? 2.197 14.418 6.806 1.00 79.00 84 LYS A C 1
ATOM 670 O O . LYS A 1 84 ? 1.005 14.703 6.950 1.00 79.00 84 LYS A O 1
ATOM 675 N N . PRO A 1 85 ? 2.856 14.770 5.686 1.00 79.94 85 PRO A N 1
ATOM 676 C CA . PRO A 1 85 ? 2.171 15.450 4.598 1.00 79.94 85 PRO A CA 1
ATOM 677 C C . PRO A 1 85 ? 1.139 14.507 3.959 1.00 79.94 85 PRO A C 1
ATOM 679 O O . PRO A 1 85 ? 1.250 13.285 4.102 1.00 79.94 85 PRO A O 1
ATOM 682 N N . PRO A 1 86 ? 0.153 15.021 3.200 1.00 78.25 86 PRO A N 1
ATOM 683 C CA . PRO A 1 86 ? -0.797 14.176 2.486 1.00 78.25 86 PRO A CA 1
ATOM 684 C C . PRO A 1 86 ? -0.081 13.101 1.668 1.00 78.25 86 PRO A C 1
ATOM 686 O O . PRO A 1 86 ? 0.899 13.392 0.982 1.00 78.25 86 PRO A O 1
ATOM 689 N N . CYS A 1 87 ? -0.582 11.866 1.746 1.00 75.81 87 CYS A N 1
ATOM 690 C CA . CYS A 1 87 ? 0.009 10.713 1.077 1.00 75.81 87 CYS A CA 1
ATOM 691 C C . CYS A 1 87 ? 0.208 11.015 -0.424 1.00 75.81 87 CYS A C 1
ATOM 693 O O . CYS A 1 87 ? -0.779 11.232 -1.138 1.00 75.81 87 CYS A O 1
ATOM 695 N N . PRO A 1 88 ? 1.460 11.077 -0.923 1.00 73.44 88 PRO A N 1
ATOM 696 C CA . PRO A 1 88 ? 1.723 11.480 -2.305 1.00 73.44 88 PRO A CA 1
ATOM 697 C C . PRO A 1 88 ? 1.361 10.376 -3.315 1.00 73.44 88 PRO A C 1
ATOM 699 O O . PRO A 1 88 ? 1.214 10.644 -4.510 1.00 73.44 88 PRO A O 1
ATOM 702 N N . PHE A 1 89 ? 1.175 9.155 -2.814 1.00 75.62 89 PHE A N 1
ATOM 703 C CA . PHE A 1 89 ? 0.672 7.955 -3.483 1.00 75.62 89 PHE A CA 1
ATOM 704 C C . PHE A 1 89 ? -0.740 7.604 -2.965 1.00 75.62 89 PHE A C 1
ATOM 706 O O . PHE A 1 89 ? -1.215 8.194 -2.001 1.00 75.62 89 PHE A O 1
ATOM 713 N N . ASN A 1 90 ? -1.447 6.672 -3.602 1.00 71.25 90 ASN A N 1
ATOM 714 C CA . ASN A 1 90 ? -2.849 6.318 -3.331 1.00 71.25 90 ASN A CA 1
ATOM 715 C C . ASN A 1 90 ? -3.847 7.473 -3.496 1.00 71.25 90 ASN A C 1
ATOM 717 O O . ASN A 1 90 ? -4.788 7.605 -2.709 1.00 71.25 90 ASN A O 1
ATOM 721 N N . ARG A 1 91 ? -3.669 8.321 -4.519 1.00 62.41 91 ARG A N 1
ATOM 722 C CA . ARG A 1 91 ? -4.579 9.458 -4.763 1.00 62.41 91 ARG A CA 1
ATOM 723 C C . ARG A 1 91 ? -6.023 9.017 -4.992 1.00 62.41 91 ARG A C 1
ATOM 725 O O . ARG A 1 91 ? -6.942 9.753 -4.641 1.00 62.41 91 ARG A O 1
ATOM 732 N N . ARG A 1 92 ? -6.233 7.817 -5.535 1.00 61.62 92 ARG A N 1
ATOM 733 C CA . ARG A 1 92 ? -7.540 7.161 -5.566 1.00 61.62 92 ARG A CA 1
ATOM 734 C C . ARG A 1 92 ? -7.576 6.129 -4.448 1.00 61.62 92 ARG A C 1
ATOM 736 O O . ARG A 1 92 ? -7.235 4.967 -4.653 1.00 61.62 92 ARG A O 1
ATOM 743 N N . ARG A 1 93 ? -7.971 6.556 -3.242 1.00 55.09 93 ARG A N 1
ATOM 744 C CA . ARG A 1 93 ? -8.237 5.621 -2.143 1.00 55.09 93 ARG A CA 1
ATOM 745 C C . ARG A 1 93 ? -9.343 4.664 -2.588 1.00 55.09 93 ARG A C 1
ATOM 747 O O . ARG A 1 93 ? -10.518 5.016 -2.568 1.00 55.09 93 ARG A O 1
ATOM 754 N N . ARG A 1 94 ? -8.959 3.452 -2.996 1.00 61.97 94 ARG A N 1
ATOM 755 C CA . ARG A 1 94 ? -9.877 2.310 -3.052 1.00 61.97 94 ARG A CA 1
ATOM 756 C C . ARG A 1 94 ? -10.511 2.174 -1.661 1.00 61.97 94 ARG A C 1
ATOM 758 O O . ARG A 1 94 ? -9.745 2.310 -0.695 1.00 61.97 94 ARG A O 1
ATOM 765 N N . PRO A 1 95 ? -11.823 1.906 -1.543 1.00 57.31 95 PRO A N 1
ATOM 766 C CA . PRO A 1 95 ? -12.492 1.806 -0.252 1.00 57.31 95 PRO A CA 1
ATOM 767 C C . PRO A 1 95 ? -11.674 0.923 0.700 1.00 57.31 95 PRO A C 1
ATOM 769 O O . PRO A 1 95 ? -11.237 -0.163 0.292 1.00 57.31 95 PRO A O 1
ATOM 772 N N . PRO A 1 96 ? -11.349 1.402 1.912 1.00 56.75 96 PRO A N 1
ATOM 773 C CA . PRO A 1 96 ? -10.706 0.555 2.897 1.00 56.75 96 PRO A CA 1
ATOM 774 C C . PRO A 1 96 ? -11.610 -0.647 3.174 1.00 56.75 96 PRO A C 1
ATOM 776 O O . PRO A 1 96 ? -12.836 -0.534 3.189 1.00 56.75 96 PRO A O 1
ATOM 779 N N . SER A 1 97 ? -11.000 -1.812 3.385 1.00 61.69 97 SER A N 1
ATOM 780 C CA . SER A 1 97 ? -11.673 -2.962 3.985 1.00 61.69 97 SER A CA 1
ATOM 781 C C . SER A 1 97 ? -11.912 -2.636 5.462 1.00 61.69 97 SER A C 1
ATOM 783 O O . SER A 1 97 ? -11.196 -3.124 6.333 1.00 61.69 97 SER A O 1
ATOM 785 N N . THR A 1 98 ? -12.831 -1.710 5.733 1.00 66.56 98 THR A N 1
ATOM 786 C CA . THR A 1 98 ? -13.191 -1.312 7.091 1.00 66.56 98 THR A CA 1
ATOM 787 C C . THR A 1 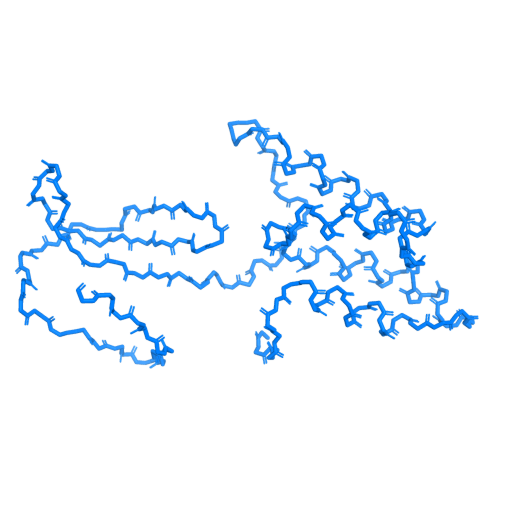98 ? -13.923 -2.472 7.742 1.00 66.56 98 THR A C 1
ATOM 789 O O . THR A 1 98 ? -14.948 -2.936 7.243 1.00 66.56 98 THR A O 1
ATOM 792 N N . LEU A 1 99 ? -13.378 -2.948 8.854 1.00 76.69 99 LEU A N 1
ATOM 793 C CA . LEU A 1 99 ? -14.043 -3.908 9.720 1.00 76.69 99 LEU A CA 1
ATOM 794 C C . LEU A 1 99 ? -14.818 -3.118 10.768 1.00 76.69 99 LEU A C 1
ATOM 796 O O . LEU A 1 99 ? -14.266 -2.207 11.374 1.00 76.69 99 LEU A O 1
ATOM 800 N N . PHE A 1 100 ? -16.080 -3.459 10.997 1.00 81.75 100 PHE A N 1
ATOM 801 C CA . PHE A 1 100 ? -16.819 -2.910 12.129 1.00 81.75 100 PHE A CA 1
ATOM 802 C C . PHE A 1 100 ? -16.752 -3.896 13.288 1.00 81.75 100 PHE A C 1
ATOM 804 O O . PHE A 1 100 ? -17.150 -5.053 13.148 1.00 81.75 100 PHE A O 1
ATOM 811 N N . VAL A 1 101 ? -16.234 -3.434 14.421 1.00 82.94 101 VAL A N 1
ATOM 812 C CA . VAL A 1 101 ? -16.157 -4.203 15.661 1.00 82.94 101 VAL A CA 1
ATOM 813 C C . VAL A 1 101 ? -17.258 -3.711 16.588 1.00 82.94 101 VAL A C 1
ATOM 815 O O . VAL A 1 101 ? -17.365 -2.519 16.869 1.00 82.94 101 VAL A O 1
ATOM 818 N N . PHE A 1 102 ? -18.082 -4.643 17.054 1.00 86.38 102 PHE A N 1
ATOM 819 C CA . PHE A 1 102 ? -19.174 -4.385 17.985 1.00 86.38 102 PHE A CA 1
ATOM 820 C C . PHE A 1 102 ? -18.819 -5.024 19.316 1.00 86.38 102 PHE A C 1
ATOM 822 O O . PHE A 1 102 ? -18.502 -6.214 19.361 1.00 86.38 102 PHE A O 1
ATOM 829 N N . GLY A 1 103 ? -18.887 -4.266 20.404 1.00 86.19 103 GLY A N 1
ATOM 830 C CA . GLY A 1 103 ? -18.612 -4.853 21.706 1.00 86.19 103 GLY A CA 1
ATOM 831 C C . GLY A 1 103 ? -18.569 -3.865 22.852 1.00 86.19 103 GLY A C 1
ATOM 832 O O . GLY A 1 103 ? -18.702 -2.651 22.686 1.00 86.19 103 GLY A O 1
ATOM 833 N N . MET A 1 104 ? -18.387 -4.435 24.037 1.00 86.56 104 MET A N 1
ATOM 834 C CA . MET A 1 104 ? -18.163 -3.694 25.265 1.00 86.56 104 MET A CA 1
ATOM 835 C C . MET A 1 104 ? -16.678 -3.358 25.396 1.00 86.56 104 MET A C 1
ATOM 837 O O . MET A 1 104 ? -15.834 -4.256 25.422 1.00 86.56 104 MET A O 1
ATOM 841 N N . ASP A 1 105 ? -16.369 -2.072 25.537 1.00 82.31 105 ASP A N 1
ATOM 842 C CA . ASP A 1 105 ? -15.025 -1.638 25.892 1.00 82.31 105 ASP A CA 1
ATOM 843 C C . ASP A 1 105 ? -14.652 -2.138 27.297 1.00 82.31 105 ASP A C 1
ATOM 845 O O . ASP A 1 105 ? -15.426 -2.045 28.258 1.00 82.31 105 ASP A O 1
ATOM 849 N N . ARG A 1 106 ? -13.428 -2.655 27.424 1.00 80.44 106 ARG A N 1
ATOM 850 C CA . ARG A 1 106 ? -12.950 -3.331 28.638 1.00 80.44 106 ARG A CA 1
ATOM 851 C C . ARG A 1 106 ? -12.828 -2.385 29.833 1.00 80.44 106 ARG A C 1
ATOM 853 O O . ARG A 1 106 ? -12.975 -2.831 30.970 1.00 80.44 106 ARG A O 1
ATOM 860 N N . ASN A 1 107 ? -12.547 -1.107 29.581 1.00 83.00 107 ASN A N 1
ATOM 861 C CA . ASN A 1 107 ? -12.222 -0.129 30.618 1.00 83.00 107 ASN A CA 1
ATOM 862 C C . ASN A 1 107 ? -13.454 0.665 31.060 1.00 83.00 107 ASN A C 1
ATOM 864 O O . ASN A 1 107 ? -13.706 0.828 32.252 1.00 83.00 107 ASN A O 1
ATOM 868 N N . SER A 1 108 ? -14.234 1.142 30.096 1.00 81.25 108 SER A N 1
ATOM 869 C CA . SER A 1 108 ? -15.413 1.975 30.324 1.00 81.25 108 SER A CA 1
ATOM 870 C C . SER A 1 108 ? -16.697 1.171 30.528 1.00 81.25 108 SER A C 1
ATOM 872 O O . SER A 1 108 ? -17.699 1.745 30.953 1.00 81.25 108 SER A O 1
ATOM 874 N N . LYS A 1 109 ? -16.689 -0.142 30.235 1.00 81.75 109 LYS A N 1
ATOM 875 C CA . LYS A 1 109 ? -17.884 -1.010 30.188 1.00 81.75 109 LYS A CA 1
ATOM 876 C C . LYS A 1 109 ? -18.984 -0.480 29.262 1.00 81.75 109 LYS A C 1
ATOM 878 O O . LYS A 1 109 ? -20.149 -0.854 29.395 1.00 81.75 109 LYS A O 1
ATOM 883 N N . LYS A 1 110 ? -18.624 0.409 28.337 1.00 85.69 110 LYS A N 1
ATOM 884 C CA . LYS A 1 110 ? -19.548 1.027 27.397 1.00 85.69 110 LYS A CA 1
ATOM 885 C C . LYS A 1 110 ? -19.590 0.198 26.123 1.00 85.69 110 LYS A C 1
ATOM 887 O O . LYS A 1 110 ? -18.552 -0.204 25.602 1.00 85.69 110 LYS A O 1
ATOM 892 N N . TRP A 1 111 ? -20.791 -0.058 25.630 1.00 89.12 111 TRP A N 1
ATOM 893 C CA . TRP A 1 111 ? -20.984 -0.693 24.336 1.00 89.12 111 TRP A CA 1
ATOM 894 C C . TRP A 1 111 ? -20.786 0.337 23.228 1.00 89.12 111 TRP A C 1
ATOM 896 O O . TRP A 1 111 ? -21.287 1.460 23.310 1.00 89.12 111 TRP A O 1
ATOM 906 N N . SER A 1 112 ? -20.024 -0.031 22.203 1.00 89.06 112 SER A N 1
ATOM 907 C CA . SER A 1 112 ? -19.726 0.860 21.085 1.00 89.06 112 SER A CA 1
ATOM 908 C C . SER A 1 112 ? -19.519 0.093 19.786 1.00 89.06 112 SER A C 1
ATOM 910 O O . SER A 1 112 ? -19.339 -1.129 19.773 1.00 89.06 112 SER A O 1
ATOM 912 N N . VAL A 1 113 ? -19.575 0.847 18.692 1.00 88.38 113 VAL A N 1
ATOM 913 C CA . VAL A 1 113 ? -19.163 0.409 17.365 1.00 88.38 113 VAL A CA 1
ATOM 914 C C . VAL A 1 113 ? -17.866 1.122 17.022 1.00 88.38 113 VAL A C 1
ATOM 916 O O . VAL A 1 113 ? -17.810 2.356 17.025 1.00 88.38 113 VAL A O 1
ATOM 919 N N . LEU A 1 114 ? -16.841 0.340 16.704 1.00 87.31 114 LEU A N 1
ATOM 920 C CA . LEU A 1 114 ? -15.558 0.835 16.225 1.00 87.31 114 LEU A CA 1
ATOM 921 C C . LEU A 1 114 ? -15.400 0.488 14.748 1.00 87.31 114 LEU A C 1
ATOM 923 O O . LEU A 1 114 ? -15.695 -0.628 14.322 1.00 87.31 114 LEU A O 1
ATOM 927 N N . GLY A 1 115 ? -14.932 1.453 13.970 1.00 85.56 115 GLY A N 1
ATOM 928 C CA . GLY A 1 115 ? -14.438 1.242 12.623 1.00 85.56 115 GLY A CA 1
ATOM 929 C C . GLY A 1 115 ? -12.955 0.934 12.719 1.00 85.56 115 GLY A C 1
ATOM 930 O O . GLY A 1 115 ? -12.177 1.768 13.167 1.00 85.56 115 GLY A O 1
ATOM 931 N N . PHE A 1 116 ? -12.556 -0.262 12.317 1.00 79.31 116 PHE A N 1
ATOM 932 C CA . PHE A 1 116 ? -11.159 -0.649 12.245 1.00 79.31 116 PHE A CA 1
ATOM 933 C C . PHE A 1 116 ? -10.690 -0.585 10.797 1.00 79.31 116 PHE A C 1
ATOM 935 O O . PHE A 1 116 ? -11.123 -1.369 9.942 1.00 79.31 116 PHE A O 1
ATOM 942 N N . ASP A 1 117 ? -9.779 0.345 10.516 1.00 72.19 117 ASP A N 1
ATOM 943 C CA . ASP A 1 117 ? -9.057 0.340 9.253 1.00 72.19 117 ASP A CA 1
ATOM 944 C C . ASP A 1 117 ? -7.916 -0.672 9.358 1.00 72.19 117 ASP A C 1
ATOM 946 O O . ASP A 1 117 ? -6.861 -0.408 9.943 1.00 72.19 117 ASP A O 1
ATOM 950 N N . ARG A 1 118 ? -8.122 -1.843 8.744 1.00 64.25 118 ARG A N 1
ATOM 951 C CA . ARG A 1 118 ? -7.135 -2.930 8.722 1.00 64.25 118 ARG A CA 1
ATOM 952 C C . ARG A 1 118 ? -5.768 -2.490 8.187 1.00 64.25 118 ARG A C 1
ATOM 954 O O . ARG A 1 118 ? -4.761 -3.107 8.520 1.00 64.25 118 ARG A O 1
ATOM 961 N N . ASN A 1 119 ? -5.728 -1.443 7.367 1.00 62.62 119 ASN A N 1
ATOM 962 C CA . ASN A 1 119 ? -4.517 -0.973 6.703 1.00 62.62 119 ASN A CA 1
ATOM 963 C C . ASN A 1 119 ? -3.728 0.001 7.571 1.00 62.62 119 ASN A C 1
ATOM 965 O O . ASN A 1 119 ? -2.503 0.010 7.507 1.00 62.62 119 ASN A O 1
ATOM 969 N N . LEU A 1 120 ? -4.426 0.830 8.346 1.00 62.97 120 LEU A N 1
ATOM 970 C CA . LEU A 1 120 ? -3.806 1.793 9.256 1.00 62.97 120 LEU A CA 1
ATOM 971 C C . LEU A 1 120 ? -3.595 1.212 10.656 1.00 62.97 120 LEU A C 1
ATOM 973 O O . LEU A 1 120 ? -2.943 1.850 11.472 1.00 62.97 120 LEU A O 1
ATOM 977 N N . GLN A 1 121 ? -4.149 0.021 10.925 1.00 68.12 121 GLN A N 1
ATOM 978 C CA . GLN A 1 121 ? -4.255 -0.553 12.270 1.00 68.12 121 GLN A CA 1
ATOM 979 C C . GLN A 1 121 ? -4.798 0.466 13.278 1.00 68.12 121 GLN A C 1
ATOM 981 O O . GLN A 1 121 ? -4.375 0.519 14.429 1.00 68.12 121 GLN A O 1
ATOM 986 N N . ALA A 1 122 ? -5.723 1.296 12.804 1.00 71.94 122 ALA A N 1
ATOM 987 C CA . ALA A 1 122 ? -6.283 2.401 13.550 1.00 71.94 122 ALA A CA 1
ATOM 988 C C . ALA A 1 122 ? -7.763 2.135 13.801 1.00 71.94 122 ALA A C 1
ATOM 990 O O . ALA A 1 122 ? -8.500 1.703 12.906 1.00 71.94 122 ALA A O 1
ATOM 991 N N . GLU A 1 123 ? -8.170 2.404 15.034 1.00 81.50 123 GLU A N 1
ATOM 992 C CA . GLU A 1 123 ? -9.553 2.350 15.477 1.00 81.50 123 GLU A CA 1
ATOM 993 C C . GLU A 1 123 ? -10.147 3.758 15.436 1.00 81.50 123 GLU A C 1
ATOM 995 O O . GLU A 1 123 ? -9.582 4.710 15.975 1.00 81.50 123 GLU A O 1
ATOM 1000 N N . GLU A 1 124 ? -11.306 3.882 14.804 1.00 84.12 124 GLU A N 1
ATOM 1001 C CA . GLU A 1 124 ? -12.143 5.072 14.825 1.00 84.12 124 GLU A CA 1
ATOM 1002 C C . GLU A 1 124 ? -13.416 4.757 15.611 1.00 84.12 124 GLU A C 1
ATOM 1004 O O . GLU A 1 124 ? -14.101 3.765 15.350 1.00 84.12 124 GLU A O 1
ATOM 1009 N N . TRP A 1 125 ? -13.757 5.606 16.578 1.00 85.56 125 TRP A N 1
ATOM 1010 C CA . TRP A 1 125 ? -15.043 5.505 17.259 1.00 85.56 125 TRP A CA 1
ATOM 1011 C C . TRP A 1 125 ? -16.162 5.969 16.321 1.00 85.56 125 TRP A C 1
ATOM 1013 O O . TRP A 1 125 ? -16.133 7.098 15.836 1.00 85.56 125 TRP A O 1
ATOM 1023 N N . ILE A 1 126 ? -17.147 5.101 16.073 1.00 87.62 126 ILE A N 1
ATOM 1024 C CA . ILE A 1 126 ? -18.251 5.382 15.142 1.00 87.62 126 ILE A CA 1
ATOM 1025 C C . ILE A 1 126 ? -19.489 5.840 15.899 1.00 87.62 126 ILE A C 1
ATOM 1027 O O . ILE A 1 126 ? -20.104 6.845 15.544 1.00 87.62 126 ILE A O 1
ATOM 1031 N N . ALA A 1 127 ? -19.888 5.073 16.912 1.00 88.25 127 ALA A N 1
ATOM 1032 C CA . ALA A 1 127 ? -21.086 5.358 17.682 1.00 88.25 127 ALA A CA 1
ATOM 1033 C C . ALA A 1 127 ? -21.106 4.605 19.012 1.00 88.25 127 ALA A C 1
ATOM 1035 O O . ALA A 1 127 ? -20.544 3.515 19.157 1.00 88.25 127 ALA A O 1
ATOM 1036 N N . ASP A 1 128 ? -21.853 5.166 19.956 1.00 88.81 128 ASP A N 1
ATOM 1037 C CA . ASP A 1 128 ? -22.302 4.437 21.131 1.00 88.81 128 ASP A CA 1
ATOM 1038 C C . ASP A 1 128 ? -23.368 3.413 20.755 1.00 88.81 128 ASP A C 1
ATOM 1040 O O . ASP A 1 128 ? -24.138 3.592 19.809 1.00 88.81 128 ASP A O 1
ATOM 1044 N N . MET A 1 129 ? -23.425 2.343 21.535 1.00 84.06 129 MET A N 1
ATOM 1045 C CA . MET A 1 129 ? -24.369 1.261 21.338 1.00 84.06 129 MET A CA 1
ATOM 1046 C C . MET A 1 129 ? -25.016 0.880 22.669 1.00 84.06 129 MET A C 1
ATOM 1048 O O . MET A 1 129 ? -24.427 1.033 23.736 1.00 84.06 129 MET A O 1
ATOM 1052 N N . GLU A 1 130 ? -26.252 0.395 22.612 1.00 84.62 130 GLU A N 1
ATOM 1053 C CA . GLU A 1 130 ? -26.895 -0.254 23.756 1.00 84.62 130 GLU A CA 1
ATOM 1054 C C . GLU A 1 130 ? -26.335 -1.670 23.963 1.00 84.62 130 GLU A C 1
ATOM 1056 O O . GLU A 1 130 ? -25.749 -2.253 23.050 1.00 84.62 130 GLU A O 1
ATOM 1061 N N . ASP A 1 131 ? -26.540 -2.248 25.149 1.00 82.75 131 ASP A N 1
ATOM 1062 C CA . ASP A 1 13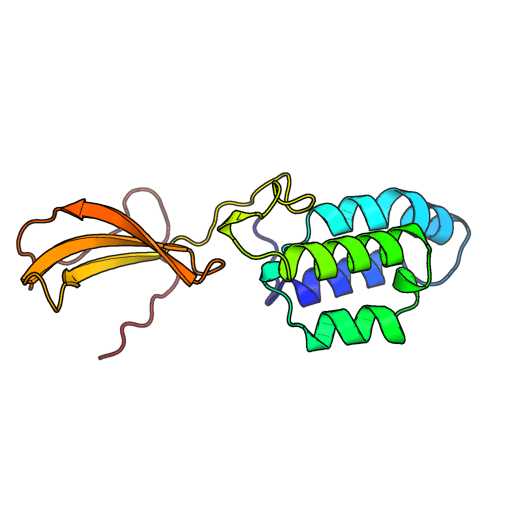1 ? -26.127 -3.627 25.426 1.00 82.75 131 ASP A CA 1
ATOM 1063 C C . ASP A 1 131 ? -26.813 -4.607 24.471 1.00 82.75 131 ASP A C 1
ATOM 1065 O O . ASP A 1 131 ? -28.043 -4.661 24.382 1.00 82.75 131 ASP A O 1
ATOM 1069 N N . ARG A 1 132 ? -25.997 -5.378 23.746 1.00 75.44 132 ARG A N 1
ATOM 1070 C CA . ARG A 1 132 ? -26.449 -6.365 22.769 1.00 75.44 132 ARG A CA 1
ATOM 1071 C C . ARG A 1 132 ? -25.662 -7.670 22.843 1.00 75.44 132 ARG A C 1
ATOM 1073 O O . ARG A 1 132 ? -25.346 -8.257 21.812 1.00 75.44 132 ARG A O 1
ATOM 1080 N N . GLY A 1 133 ? -25.421 -8.176 24.054 1.00 71.75 133 GLY A N 1
ATOM 1081 C CA . GLY A 1 133 ? -24.707 -9.444 24.283 1.00 71.75 133 GLY A CA 1
ATOM 1082 C C . GLY A 1 133 ? -25.251 -10.689 23.558 1.00 71.75 133 GLY A C 1
ATOM 1083 O O . GLY A 1 133 ? -24.544 -11.687 23.474 1.00 71.75 133 GLY A O 1
ATOM 1084 N N . LEU A 1 134 ? -26.474 -10.641 23.015 1.00 76.38 134 LEU A N 1
ATOM 1085 C CA . LEU A 1 134 ? -27.107 -11.732 22.258 1.00 76.38 134 LEU A CA 1
ATOM 1086 C C . LEU A 1 134 ? -27.535 -11.325 20.835 1.00 76.38 134 LEU A C 1
ATOM 1088 O O . LEU A 1 134 ? -28.366 -12.000 20.227 1.00 76.38 134 LEU A O 1
ATOM 1092 N N . ALA A 1 135 ? -27.035 -10.208 20.301 1.00 75.44 135 ALA A N 1
ATOM 1093 C CA . ALA A 1 135 ? -27.422 -9.781 18.961 1.00 75.44 135 ALA A CA 1
ATOM 1094 C C . ALA A 1 135 ? -26.719 -10.582 17.862 1.00 75.44 135 ALA A C 1
ATOM 1096 O O . ALA A 1 135 ? -25.518 -10.836 17.909 1.00 75.44 135 ALA A O 1
ATOM 1097 N N . SER A 1 136 ? -27.482 -10.900 16.819 1.00 72.69 136 SER A N 1
ATOM 1098 C CA . SER A 1 136 ? -26.961 -11.314 15.521 1.00 72.69 136 SER A CA 1
ATOM 1099 C C . SER A 1 136 ? -26.954 -10.125 14.566 1.00 72.69 136 SER A C 1
ATOM 1101 O O . SER A 1 136 ? -27.936 -9.381 14.490 1.00 72.69 136 SER A O 1
ATOM 1103 N N . TYR A 1 137 ? -25.880 -9.979 13.800 1.00 74.94 137 TYR A N 1
ATOM 1104 C CA . TYR A 1 137 ? -25.729 -8.927 12.800 1.00 74.94 137 TYR A CA 1
ATOM 1105 C C . TYR A 1 137 ? -25.873 -9.527 11.403 1.00 74.94 137 TYR A C 1
ATOM 1107 O O . TYR A 1 137 ? -25.434 -10.646 11.141 1.00 74.94 137 TYR A O 1
ATOM 1115 N N . SER A 1 138 ? -26.512 -8.798 10.496 1.00 71.94 138 SER A N 1
ATOM 1116 C CA . SER A 1 138 ? -26.667 -9.206 9.100 1.00 71.94 138 SER A CA 1
ATOM 1117 C C . SER A 1 138 ? -26.487 -7.993 8.206 1.00 71.94 138 SER A C 1
ATOM 1119 O O . SER A 1 138 ? -26.935 -6.896 8.545 1.00 71.94 138 SER A O 1
ATOM 1121 N N . VAL A 1 139 ? -25.820 -8.183 7.072 1.00 69.75 139 VAL A N 1
ATOM 1122 C CA . VAL A 1 139 ? -25.624 -7.112 6.097 1.00 69.75 139 VAL A CA 1
ATOM 1123 C C . VAL A 1 139 ? -26.883 -6.948 5.254 1.00 69.75 139 VAL A C 1
ATOM 1125 O O . VAL A 1 139 ? -27.442 -7.918 4.747 1.00 69.75 139 VAL A O 1
ATOM 1128 N N . VAL A 1 140 ? -27.323 -5.700 5.096 1.00 66.12 140 VAL A N 1
ATOM 1129 C CA . VAL A 1 140 ? -28.421 -5.330 4.200 1.00 66.12 140 VAL A CA 1
ATOM 1130 C C . VAL A 1 140 ? -27.818 -4.688 2.953 1.00 66.12 140 VAL A C 1
ATOM 1132 O O . VAL A 1 140 ? -27.176 -3.647 3.047 1.00 66.12 140 VAL A O 1
ATOM 1135 N N . GLY A 1 141 ? -28.027 -5.302 1.785 1.00 63.19 141 GLY A N 1
ATOM 1136 C CA . GLY A 1 141 ? -27.597 -4.743 0.495 1.00 63.19 141 GLY A CA 1
ATOM 1137 C C . GLY A 1 141 ? -26.120 -4.953 0.130 1.00 63.19 141 GLY A C 1
ATOM 1138 O O . GLY A 1 141 ? -25.614 -4.233 -0.726 1.00 63.19 141 GLY A O 1
ATOM 1139 N N . GLY A 1 142 ? -25.433 -5.922 0.744 1.00 62.75 142 GLY A N 1
ATOM 1140 C CA . GLY A 1 142 ? -24.034 -6.263 0.451 1.00 62.75 142 GLY A CA 1
ATOM 1141 C C . GLY A 1 142 ? -23.678 -7.701 0.847 1.00 62.75 142 GLY A C 1
ATOM 1142 O O . GLY A 1 142 ? -24.541 -8.443 1.315 1.00 62.75 142 GLY A O 1
ATOM 1143 N N . GLU A 1 143 ? -22.411 -8.084 0.678 1.00 57.03 143 GLU A N 1
ATOM 1144 C CA . GLU A 1 143 ? -21.875 -9.401 1.059 1.00 57.03 143 GLU A CA 1
ATOM 1145 C C . GLU A 1 143 ? -20.944 -9.292 2.277 1.00 57.03 143 GLU A C 1
ATOM 1147 O O . GLU A 1 143 ? -20.121 -8.380 2.367 1.00 57.03 143 GLU A O 1
ATOM 1152 N N . LEU A 1 144 ? -21.066 -10.239 3.212 1.00 53.81 144 LEU A N 1
ATOM 1153 C CA . LEU A 1 144 ? -20.079 -10.489 4.265 1.00 53.81 144 LEU A CA 1
ATOM 1154 C C . LEU A 1 144 ? -19.073 -11.508 3.729 1.00 53.81 144 LEU A C 1
ATOM 1156 O O . LEU A 1 144 ? -19.414 -12.677 3.579 1.00 53.81 144 LEU A O 1
ATOM 1160 N N . SER A 1 145 ? -17.844 -11.083 3.446 1.00 52.44 145 SER A N 1
ATOM 1161 C CA . SER A 1 145 ? -16.734 -12.019 3.250 1.00 52.44 145 SER A CA 1
ATOM 1162 C C . SER A 1 145 ? -16.369 -12.643 4.599 1.00 52.44 145 SER A C 1
ATOM 1164 O O . SER A 1 145 ? -16.225 -11.897 5.568 1.00 52.44 145 SER A O 1
ATOM 1166 N N . ASP A 1 146 ? -16.233 -13.970 4.650 1.00 43.66 146 ASP A N 1
ATOM 1167 C CA . ASP A 1 146 ? -16.051 -14.780 5.863 1.00 43.66 146 ASP A CA 1
ATOM 1168 C C . ASP A 1 146 ? -15.210 -14.098 6.957 1.00 43.66 146 ASP A C 1
ATOM 1170 O O . ASP A 1 146 ? -14.013 -13.842 6.802 1.00 43.66 146 ASP A O 1
ATOM 1174 N N . ILE A 1 147 ? -15.850 -13.816 8.094 1.00 47.25 147 ILE A N 1
ATOM 1175 C CA . ILE A 1 147 ? -15.200 -13.289 9.294 1.00 47.25 147 ILE A CA 1
ATOM 1176 C C . ILE A 1 147 ? -14.940 -14.473 10.225 1.00 47.25 147 ILE A C 1
ATOM 1178 O O . ILE A 1 147 ? -15.873 -15.075 10.754 1.00 47.25 147 ILE A O 1
ATOM 1182 N N . TYR A 1 148 ? -13.666 -14.795 10.457 1.00 38.03 148 TYR A N 1
ATOM 1183 C CA . TYR A 1 148 ? -13.273 -15.631 11.590 1.00 38.03 148 TYR A CA 1
ATOM 1184 C C . TYR A 1 148 ? -13.592 -14.875 12.884 1.00 38.03 148 TYR A C 1
ATOM 1186 O O . TYR A 1 148 ? -12.943 -13.877 13.196 1.00 38.03 148 TYR A O 1
ATOM 1194 N N . ALA A 1 149 ? -14.572 -15.355 13.645 1.00 33.00 149 ALA A N 1
ATOM 1195 C CA . ALA A 1 149 ? -14.703 -15.003 15.052 1.00 33.00 149 ALA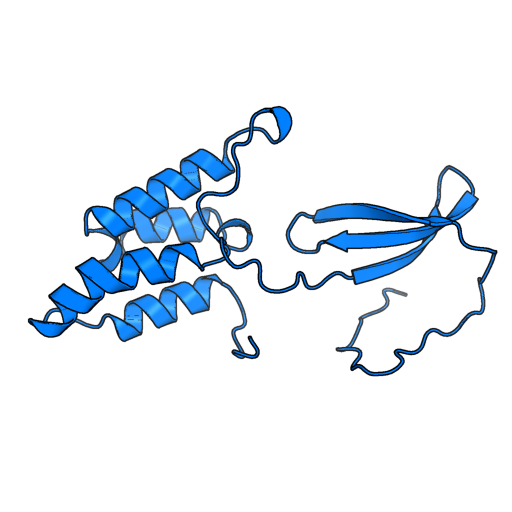 A CA 1
ATOM 1196 C C . ALA A 1 149 ? -13.678 -15.840 15.841 1.00 33.00 149 ALA A C 1
ATOM 1198 O O . ALA A 1 149 ? -13.759 -17.072 15.791 1.00 33.00 149 ALA A O 1
ATOM 1199 N N . PRO A 1 150 ? -12.701 -15.239 16.543 1.00 33.41 150 PRO A N 1
ATOM 1200 C CA . PRO A 1 150 ? -11.975 -15.978 17.560 1.00 33.41 150 PRO A CA 1
ATOM 1201 C C . PRO A 1 150 ? -12.958 -16.280 18.698 1.00 33.41 150 PRO A C 1
ATOM 1203 O O . PRO A 1 150 ? -13.631 -15.371 19.186 1.00 33.41 150 PRO A O 1
ATOM 1206 N N . LEU A 1 151 ? -13.063 -17.565 19.045 1.00 32.94 151 LEU A N 1
ATOM 1207 C CA . LEU A 1 151 ? -13.785 -18.066 20.218 1.00 32.94 151 LEU A CA 1
ATOM 1208 C C . LEU A 1 151 ? -13.210 -17.497 21.520 1.00 32.94 151 LEU A C 1
ATOM 1210 O O . LEU A 1 151 ? -11.966 -17.353 21.596 1.00 32.94 151 LEU A O 1
#

Foldseek 3Di:
DPDPDPFLLVVLVVLLVVLPPDDPSSVCSLPPPSLVSVLQRPLLRDDPVSLVCCCPPNPSCVDDSNVVSSVVSVVQVPDDPVPRDPRSGNPPVDDFPWDWDWDQDPPPSWTFIWTQRPSVSDIDTDDTDDDDPPDDDDDDPDDDDDDDDDD